Protein AF-A0AA37V4D4-F1 (afdb_monomer_lite)

Secondary structure (DSSP, 8-state):
-PPPPGGGSPPPP--TTPPPGGGSSSPPGGG--HHHHHHHHHHHHHHHHHHHHHHHHTTPPPHHHHS-HHHHHHHHHHHHHHHHHHH-SSEEE--STT-BSSEEETTTSGGG--SB--S--EEEE----TT----SS---SEEEE-

Organism: NCBI:txid2871094

Structure (mmCIF, N/CA/C/O backbone):
data_AF-A0AA37V4D4-F1
#
_entry.id   AF-A0AA37V4D4-F1
#
loop_
_atom_site.group_PDB
_atom_site.id
_atom_site.type_symbol
_atom_site.label_atom_id
_atom_site.label_alt_id
_atom_site.label_comp_id
_atom_site.label_asym_id
_atom_site.label_entity_id
_atom_site.label_seq_id
_atom_site.pdbx_PDB_ins_code
_atom_site.Cartn_x
_atom_site.Cartn_y
_atom_site.Cartn_z
_atom_site.occupancy
_atom_site.B_iso_or_equiv
_atom_site.auth_seq_id
_atom_site.auth_comp_id
_atom_site.auth_asym_id
_atom_site.auth_atom_id
_atom_site.pdbx_PDB_model_num
ATOM 1 N N . MET A 1 1 ? -25.730 11.657 25.502 1.00 46.53 1 MET A N 1
ATOM 2 C CA . MET A 1 1 ? -25.284 10.743 24.431 1.00 46.53 1 MET A CA 1
ATOM 3 C C . MET A 1 1 ? -23.770 10.762 24.469 1.00 46.53 1 MET A C 1
ATOM 5 O O . MET A 1 1 ? -23.225 11.857 24.425 1.00 46.53 1 MET A O 1
ATOM 9 N N . ALA A 1 2 ? -23.115 9.623 24.699 1.00 65.38 2 ALA A N 1
ATOM 10 C CA . ALA A 1 2 ? -21.655 9.571 24.645 1.00 65.38 2 ALA A CA 1
ATOM 11 C C . ALA A 1 2 ? -21.205 9.931 23.222 1.00 65.38 2 ALA A C 1
ATOM 13 O O . ALA A 1 2 ? -21.852 9.512 22.261 1.00 65.38 2 ALA A O 1
ATOM 14 N N . ASP A 1 3 ? -20.165 10.752 23.101 1.00 83.62 3 ASP A N 1
ATOM 15 C CA . ASP A 1 3 ? -19.619 11.108 21.795 1.00 83.62 3 ASP A CA 1
ATOM 16 C C . ASP A 1 3 ? -19.008 9.858 21.150 1.00 83.62 3 ASP A C 1
ATOM 18 O O . ASP A 1 3 ? -18.334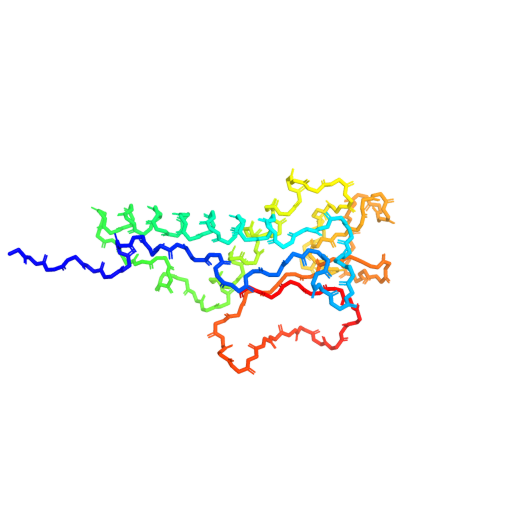 9.072 21.822 1.00 83.62 3 ASP A O 1
ATOM 22 N N . LEU A 1 4 ? -19.289 9.640 19.867 1.00 83.38 4 LEU A N 1
ATOM 23 C CA . LEU A 1 4 ? -18.758 8.490 19.141 1.00 83.38 4 LEU A CA 1
ATOM 24 C C . LEU A 1 4 ? -17.235 8.632 19.020 1.00 83.38 4 LEU A C 1
ATOM 26 O O . LEU A 1 4 ? -16.774 9.698 18.595 1.00 83.38 4 LEU A O 1
ATOM 30 N N . PRO A 1 5 ? -16.454 7.575 19.319 1.00 89.12 5 PRO A N 1
ATOM 31 C CA . PRO A 1 5 ? -15.019 7.573 19.074 1.00 89.12 5 PRO A CA 1
ATOM 32 C C . PRO A 1 5 ? -14.666 8.022 17.650 1.00 89.12 5 PRO A C 1
ATOM 34 O O . PRO A 1 5 ? -15.320 7.634 16.682 1.00 89.12 5 PRO A O 1
ATOM 37 N N . ASN A 1 6 ? -13.593 8.805 17.505 1.00 88.75 6 ASN A N 1
ATOM 38 C CA . ASN A 1 6 ? -13.195 9.374 16.211 1.00 88.75 6 ASN A CA 1
ATOM 39 C C . ASN A 1 6 ? -12.953 8.320 15.120 1.00 88.75 6 ASN A C 1
ATOM 41 O O . ASN A 1 6 ? -13.245 8.586 13.961 1.00 88.75 6 ASN A O 1
ATOM 45 N N . PHE A 1 7 ? -12.462 7.125 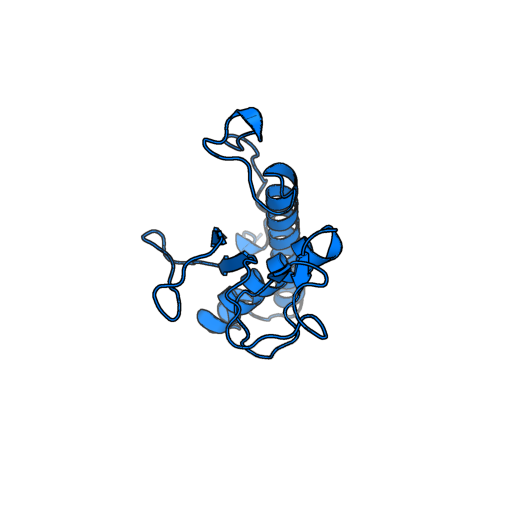15.469 1.00 86.00 7 PHE A N 1
ATOM 46 C CA . PHE A 1 7 ? -12.210 6.050 14.498 1.00 86.00 7 PHE A CA 1
ATOM 47 C C . PHE A 1 7 ? -13.496 5.466 13.880 1.00 86.00 7 PHE A C 1
ATOM 49 O O . PHE A 1 7 ? -13.435 4.784 12.860 1.00 86.00 7 PHE A O 1
ATOM 56 N N . LEU A 1 8 ? -14.665 5.759 14.462 1.00 92.00 8 LEU A N 1
ATOM 57 C CA . LEU A 1 8 ? -15.977 5.420 13.901 1.00 92.00 8 LEU A CA 1
ATOM 58 C C . LEU A 1 8 ? -16.503 6.490 12.940 1.00 92.00 8 LEU A C 1
ATOM 60 O O . LEU A 1 8 ? -17.607 6.364 12.420 1.00 92.00 8 LEU A O 1
ATOM 64 N N . ARG A 1 9 ? -15.750 7.566 12.707 1.00 92.12 9 ARG A N 1
ATOM 65 C CA . ARG A 1 9 ? -16.094 8.597 11.730 1.00 92.12 9 ARG A CA 1
ATOM 66 C C . ARG A 1 9 ? -15.217 8.385 10.504 1.00 92.12 9 ARG A C 1
ATOM 68 O O . ARG A 1 9 ? -14.004 8.565 10.585 1.00 92.12 9 ARG A O 1
ATOM 75 N N . LEU A 1 10 ? -15.817 8.009 9.374 1.00 90.50 10 LEU A N 1
ATOM 76 C CA . LEU A 1 10 ? -15.080 7.911 8.117 1.00 90.50 10 LEU A CA 1
ATOM 77 C C . LEU A 1 10 ? -14.555 9.300 7.737 1.00 90.50 10 LEU A C 1
ATOM 79 O O . LEU A 1 10 ? -15.332 10.236 7.530 1.00 90.50 10 LEU A O 1
ATOM 83 N N . ALA A 1 11 ? -13.233 9.440 7.681 1.00 83.75 11 ALA A N 1
ATOM 84 C CA . ALA A 1 11 ? -12.608 10.692 7.289 1.00 83.75 11 ALA A CA 1
ATOM 85 C C . ALA A 1 11 ? -12.911 10.985 5.808 1.00 83.75 11 ALA A C 1
ATOM 87 O O . ALA A 1 11 ? -12.782 10.085 4.974 1.00 83.75 11 ALA A O 1
ATOM 88 N N . PRO A 1 12 ? -13.290 12.225 5.448 1.00 87.00 12 PRO A N 1
ATOM 89 C CA . PRO A 1 12 ? -13.436 12.589 4.048 1.00 87.00 12 PRO A CA 1
ATOM 90 C C . PRO A 1 12 ? -12.066 12.551 3.364 1.00 87.00 12 PRO A C 1
ATOM 92 O O . PRO A 1 12 ? -11.083 13.071 3.898 1.00 87.00 12 PRO A O 1
ATOM 95 N N . SER A 1 13 ? -12.000 11.979 2.163 1.00 88.56 13 SER A N 1
ATOM 96 C CA . SER A 1 13 ? -10.807 12.091 1.331 1.00 88.56 13 SER A CA 1
ATOM 97 C C . SER A 1 13 ? -10.781 13.450 0.626 1.00 88.56 13 SER A C 1
ATOM 99 O O . SER A 1 13 ? -11.801 13.964 0.164 1.00 88.56 13 SER A O 1
ATOM 101 N N . SER A 1 14 ? -9.595 14.055 0.539 1.00 90.50 14 SER A N 1
ATOM 102 C CA . SER A 1 14 ? -9.362 15.244 -0.279 1.00 90.50 14 SER A CA 1
ATOM 103 C C . SER A 1 14 ? -8.392 14.897 -1.390 1.00 90.50 14 SER A C 1
ATOM 105 O O . SER A 1 14 ? -7.302 14.388 -1.144 1.00 90.50 14 SER A O 1
ATOM 107 N N . ARG A 1 15 ? -8.777 15.213 -2.625 1.00 92.69 15 ARG A N 1
ATOM 108 C CA . ARG A 1 15 ? -7.896 15.106 -3.797 1.00 92.69 15 ARG A CA 1
ATOM 109 C C . ARG A 1 15 ? -7.113 16.394 -4.049 1.00 92.69 15 ARG A C 1
ATOM 111 O O . ARG A 1 15 ? -6.410 16.513 -5.050 1.00 92.69 15 ARG A O 1
ATOM 118 N N . GLN A 1 16 ? -7.232 17.374 -3.152 1.00 92.44 16 GLN A N 1
ATOM 119 C CA . GLN A 1 16 ? -6.454 18.603 -3.213 1.00 92.44 16 GLN A CA 1
ATOM 120 C C . GLN A 1 16 ? -4.964 18.271 -3.071 1.00 92.44 16 GLN A C 1
ATOM 122 O O . GLN A 1 16 ? -4.543 17.672 -2.088 1.00 92.44 16 GLN A O 1
ATOM 127 N N . GLY A 1 17 ? -4.166 18.667 -4.062 1.00 91.00 17 GLY A N 1
ATOM 128 C CA . GLY A 1 17 ? -2.732 18.368 -4.106 1.00 91.00 17 GLY A CA 1
ATOM 129 C C . GLY A 1 17 ? -2.369 17.074 -4.840 1.00 91.00 17 GLY A C 1
ATOM 130 O O . GLY A 1 17 ? -1.179 16.838 -5.058 1.00 91.00 17 GLY A O 1
ATOM 131 N N . LEU A 1 18 ? -3.352 16.280 -5.288 1.00 94.56 18 LEU A N 1
ATOM 132 C CA . LEU A 1 18 ? -3.096 15.172 -6.205 1.00 94.56 18 LEU A CA 1
ATOM 133 C C . LEU A 1 18 ? -2.600 15.737 -7.540 1.00 94.56 18 LEU A C 1
ATOM 135 O O . LEU A 1 18 ? -3.293 16.517 -8.196 1.00 94.56 18 LEU A O 1
ATOM 139 N N . ARG A 1 19 ? -1.379 15.363 -7.921 1.00 94.81 19 ARG A N 1
ATOM 140 C CA . ARG A 1 19 ? -0.786 15.761 -9.200 1.00 94.81 19 ARG A CA 1
ATOM 141 C C . ARG A 1 19 ? -1.293 14.850 -10.306 1.00 94.81 19 ARG A C 1
ATOM 143 O O . ARG A 1 19 ? -1.356 13.643 -10.105 1.00 94.81 19 ARG A O 1
ATOM 150 N N . THR A 1 20 ? -1.580 15.416 -11.471 1.00 93.12 20 THR A N 1
ATOM 151 C CA . THR A 1 20 ? -1.820 14.639 -12.692 1.00 93.12 20 THR A CA 1
ATOM 152 C C . THR A 1 20 ? -0.500 14.117 -13.253 1.00 93.12 20 THR A C 1
ATOM 154 O O . THR A 1 20 ? 0.568 14.647 -12.935 1.00 93.12 20 THR A O 1
ATOM 157 N N . GLU A 1 21 ? -0.549 13.121 -14.141 1.00 90.94 21 GLU A N 1
ATOM 158 C CA . GLU A 1 21 ? 0.650 12.599 -14.819 1.00 90.94 21 GLU A CA 1
ATOM 159 C C . GLU A 1 21 ? 1.497 13.703 -15.474 1.00 90.94 21 GLU A C 1
ATOM 161 O O . GLU A 1 21 ? 2.720 13.701 -15.351 1.00 90.94 21 GLU A O 1
ATOM 166 N N . ALA A 1 22 ? 0.854 14.696 -16.099 1.00 92.44 22 ALA A N 1
ATOM 167 C CA . ALA A 1 22 ? 1.532 15.815 -16.758 1.00 92.44 22 ALA A CA 1
ATOM 168 C C . ALA A 1 22 ? 2.275 16.753 -15.785 1.00 92.44 22 ALA A C 1
ATOM 170 O O . ALA A 1 22 ? 3.133 17.524 -16.206 1.00 92.44 22 ALA A O 1
ATOM 171 N N . GLN A 1 23 ? 1.936 16.717 -14.494 1.00 95.00 23 GLN A N 1
ATOM 172 C CA . GLN A 1 23 ? 2.563 17.525 -13.444 1.00 95.00 23 GLN A CA 1
ATOM 173 C C . GLN A 1 23 ? 3.690 16.778 -12.714 1.00 95.00 23 GLN A C 1
ATOM 175 O O . GLN A 1 23 ? 4.344 17.353 -11.835 1.00 95.00 23 GLN A O 1
ATOM 180 N N . LEU A 1 24 ? 3.899 15.493 -13.013 1.00 94.50 24 LEU A N 1
ATOM 181 C CA . LEU A 1 24 ? 4.969 14.711 -12.409 1.00 94.50 24 LEU A CA 1
ATOM 182 C C . LEU A 1 24 ? 6.312 15.021 -13.087 1.00 94.50 24 LEU A C 1
ATOM 184 O O . LEU A 1 24 ? 6.367 15.187 -14.303 1.00 94.50 24 LEU A O 1
ATOM 188 N N . PRO A 1 25 ? 7.419 15.065 -12.323 1.00 94.25 25 PRO A N 1
ATOM 189 C CA . PRO A 1 25 ? 8.746 15.298 -12.894 1.00 94.25 25 PRO A CA 1
ATOM 190 C C . PRO A 1 25 ? 9.231 14.128 -13.763 1.00 94.25 25 PRO A C 1
ATOM 192 O O . PRO A 1 25 ? 10.090 14.313 -14.619 1.00 94.25 25 PRO A O 1
ATOM 195 N N . VAL A 1 26 ? 8.698 12.925 -13.527 1.00 93.25 26 VAL A N 1
ATOM 196 C CA . VAL A 1 26 ? 8.947 11.704 -14.298 1.00 93.25 26 VAL A CA 1
ATOM 197 C C . VAL A 1 26 ? 7.629 10.922 -14.365 1.00 93.25 26 VAL A C 1
ATOM 199 O O . VAL A 1 26 ? 6.930 10.865 -13.347 1.00 93.25 26 VAL A O 1
ATOM 202 N N . PRO A 1 27 ? 7.276 10.313 -15.514 1.00 92.25 27 PRO A N 1
ATOM 203 C CA . PRO A 1 27 ? 6.118 9.429 -15.605 1.00 92.25 27 PRO A CA 1
ATOM 204 C C . PRO A 1 27 ? 6.212 8.280 -14.599 1.00 92.25 27 PRO A C 1
ATOM 206 O O . PRO A 1 27 ? 7.289 7.715 -14.391 1.00 92.25 27 PRO A O 1
ATOM 209 N N . LEU A 1 28 ? 5.085 7.907 -13.995 1.00 94.44 28 LEU A N 1
ATOM 210 C CA . LEU A 1 28 ? 5.056 6.720 -13.147 1.00 94.44 28 LEU A CA 1
ATOM 211 C C . LEU A 1 28 ? 5.296 5.459 -13.995 1.00 94.44 28 LEU A C 1
ATOM 213 O O . LEU A 1 28 ? 4.865 5.382 -15.151 1.00 94.44 28 LEU A O 1
ATOM 217 N N . PRO A 1 29 ? 5.989 4.454 -13.443 1.00 95.00 29 PRO A N 1
ATOM 218 C CA . PRO A 1 29 ? 6.270 3.222 -14.161 1.00 95.00 29 PRO A CA 1
ATOM 219 C C . PRO A 1 29 ? 5.002 2.371 -14.303 1.00 95.00 29 PRO A C 1
ATOM 221 O O . PRO A 1 29 ? 4.010 2.573 -13.605 1.00 95.00 29 PRO A O 1
ATOM 224 N N . TYR A 1 30 ? 5.061 1.359 -15.170 1.00 96.19 30 TYR A N 1
ATOM 225 C CA . TYR A 1 30 ? 4.046 0.298 -15.251 1.00 96.19 30 TYR A CA 1
ATOM 226 C C . TYR A 1 30 ? 2.612 0.790 -15.510 1.00 96.19 30 TYR A C 1
ATOM 228 O O . TYR A 1 30 ? 1.654 0.129 -15.117 1.00 96.19 30 TYR A O 1
ATOM 236 N N . HIS A 1 31 ? 2.471 1.939 -16.182 1.00 94.62 31 HIS A N 1
ATOM 237 C CA . HIS A 1 31 ? 1.184 2.586 -16.468 1.00 94.62 31 HIS A CA 1
ATOM 238 C C . HIS A 1 31 ? 0.372 2.933 -15.210 1.00 94.62 31 HIS A C 1
ATOM 240 O O . HIS A 1 31 ? -0.851 3.043 -15.272 1.00 94.62 31 HIS A O 1
ATOM 246 N N . LEU A 1 32 ? 1.047 3.086 -14.068 1.00 95.06 32 LEU A N 1
ATOM 247 C CA . LEU A 1 32 ? 0.420 3.556 -12.841 1.00 95.06 32 LEU A CA 1
ATOM 248 C C . LEU A 1 32 ? 0.027 5.021 -12.992 1.00 95.06 32 LEU A C 1
ATOM 250 O O . LEU A 1 32 ? 0.730 5.803 -13.628 1.00 95.06 32 LEU A O 1
ATOM 254 N N . ARG A 1 33 ? -1.080 5.397 -12.354 1.00 94.69 33 ARG A N 1
ATOM 255 C CA . ARG A 1 33 ? -1.601 6.762 -12.388 1.00 94.69 33 ARG A CA 1
ATOM 256 C C . ARG A 1 33 ? -1.867 7.252 -10.971 1.00 94.69 33 ARG A C 1
ATOM 258 O O . ARG A 1 33 ? -2.353 6.461 -10.155 1.00 94.69 33 ARG A O 1
ATOM 265 N N . PRO A 1 34 ? -1.580 8.525 -10.652 1.00 94.88 34 PRO A N 1
ATOM 266 C CA . PRO A 1 34 ? -1.852 9.082 -9.327 1.00 94.88 34 PRO A CA 1
ATOM 267 C C . PRO A 1 34 ? -3.297 8.856 -8.862 1.00 94.88 34 PRO A C 1
ATOM 269 O O . PRO A 1 34 ? -3.537 8.544 -7.698 1.00 94.88 34 PRO A O 1
ATOM 272 N N . GLU A 1 35 ? -4.261 8.946 -9.777 1.00 94.50 35 GLU A N 1
ATOM 273 C CA . GLU A 1 35 ? -5.686 8.762 -9.500 1.00 94.50 35 GLU A CA 1
ATOM 274 C C . GLU A 1 35 ? -6.033 7.326 -9.110 1.00 94.50 35 GLU A C 1
ATOM 276 O O . GLU A 1 35 ? -6.921 7.119 -8.284 1.00 94.50 35 GLU A O 1
ATOM 281 N N . ASP A 1 36 ? -5.342 6.343 -9.686 1.00 94.00 36 ASP A N 1
ATOM 282 C CA . ASP A 1 36 ? -5.554 4.938 -9.354 1.00 94.00 36 ASP A CA 1
ATOM 283 C C . ASP A 1 36 ? -5.004 4.627 -7.956 1.00 94.00 36 ASP A C 1
ATOM 285 O O . ASP A 1 36 ? -5.652 3.927 -7.184 1.00 94.00 36 ASP A O 1
ATOM 289 N N . ILE A 1 37 ? -3.853 5.205 -7.588 1.00 94.00 37 ILE A N 1
ATOM 290 C CA . ILE A 1 37 ? -3.294 5.075 -6.233 1.00 94.00 37 ILE A CA 1
ATOM 291 C C . ILE A 1 37 ? -4.186 5.775 -5.202 1.00 94.00 37 ILE A C 1
ATOM 293 O O . ILE A 1 37 ? -4.459 5.203 -4.151 1.00 94.00 37 ILE A O 1
ATOM 297 N N . MET A 1 38 ? -4.697 6.972 -5.513 1.00 94.88 38 MET A N 1
ATOM 298 C CA . MET A 1 38 ? -5.622 7.687 -4.627 1.00 94.88 38 MET A CA 1
ATOM 299 C C . MET A 1 38 ? -6.864 6.846 -4.310 1.00 94.88 38 MET A C 1
ATOM 301 O O . MET A 1 38 ? -7.258 6.759 -3.151 1.00 94.88 38 MET A O 1
ATOM 305 N N . ARG A 1 39 ? -7.453 6.184 -5.315 1.00 95.06 39 ARG A N 1
ATOM 306 C CA . ARG A 1 39 ? -8.609 5.295 -5.108 1.00 95.06 39 ARG A CA 1
ATOM 307 C C . ARG A 1 39 ? -8.277 4.128 -4.184 1.00 95.06 39 ARG A C 1
ATOM 309 O O . ARG A 1 39 ? -9.058 3.836 -3.293 1.00 95.06 39 ARG A O 1
ATOM 316 N N . LEU A 1 40 ? -7.104 3.513 -4.337 1.00 95.56 40 LEU A N 1
ATOM 317 C CA . LEU A 1 40 ? -6.678 2.430 -3.445 1.00 95.56 40 LEU A CA 1
ATOM 318 C C . LEU A 1 40 ? -6.503 2.900 -1.994 1.00 95.56 40 LEU A C 1
ATOM 320 O O . LEU A 1 40 ? -6.819 2.157 -1.068 1.00 95.56 40 LEU A O 1
ATOM 324 N N . VAL A 1 41 ? -6.025 4.129 -1.783 1.00 94.06 41 VAL A N 1
ATOM 325 C CA . VAL A 1 41 ? -5.936 4.727 -0.443 1.00 94.06 41 VAL A CA 1
ATOM 326 C C . VAL A 1 41 ? -7.330 5.010 0.124 1.00 94.06 41 VAL A C 1
ATOM 328 O O . VAL A 1 41 ? -7.562 4.754 1.303 1.00 94.06 41 VAL A O 1
ATOM 331 N N . GLU A 1 42 ? -8.265 5.501 -0.692 1.00 95.06 42 GLU A N 1
ATOM 332 C CA . GLU A 1 42 ? -9.671 5.696 -0.302 1.00 95.06 42 GLU A CA 1
ATOM 333 C C . GLU A 1 42 ? -10.328 4.360 0.095 1.00 95.06 42 GLU A C 1
ATOM 335 O O . GLU A 1 42 ? -10.912 4.264 1.176 1.00 95.06 42 GLU A O 1
ATOM 340 N N . ASP A 1 43 ? -10.143 3.312 -0.712 1.00 95.06 43 ASP A N 1
ATOM 341 C CA . ASP A 1 43 ? -10.634 1.956 -0.435 1.00 95.06 43 ASP A CA 1
ATOM 342 C C . ASP A 1 43 ? -10.032 1.387 0.861 1.00 95.06 43 ASP A C 1
ATOM 344 O O . ASP A 1 43 ? -10.726 0.740 1.645 1.00 95.06 43 ASP A O 1
ATOM 348 N N . LEU A 1 44 ? -8.750 1.657 1.127 1.00 93.88 44 LEU A N 1
ATOM 349 C CA . LEU A 1 44 ? -8.083 1.242 2.361 1.00 93.88 44 LEU A CA 1
ATOM 350 C C . LEU A 1 44 ? -8.684 1.924 3.598 1.00 93.88 44 LEU A C 1
ATOM 352 O O . LEU A 1 44 ? -8.896 1.267 4.616 1.00 93.88 44 LEU A O 1
ATOM 356 N N . HIS A 1 45 ? -8.983 3.224 3.518 1.00 93.06 45 HIS A N 1
ATOM 357 C CA . HIS A 1 45 ? -9.644 3.945 4.611 1.00 93.06 45 HIS A CA 1
ATOM 358 C C . HIS A 1 45 ? -11.054 3.409 4.863 1.00 93.06 45 HIS A C 1
ATOM 360 O O . HIS A 1 45 ? -11.446 3.256 6.021 1.00 93.06 45 HIS A O 1
ATOM 366 N N . LEU A 1 46 ? -11.795 3.093 3.797 1.00 95.00 46 LEU A N 1
ATOM 367 C CA . LEU A 1 46 ? -13.118 2.488 3.911 1.00 95.00 46 LEU A CA 1
ATOM 368 C C . LEU A 1 46 ? -13.043 1.107 4.572 1.00 95.00 46 LEU A C 1
ATOM 370 O O . LEU A 1 46 ? -13.764 0.863 5.535 1.00 95.00 46 LEU A O 1
ATOM 374 N N . LEU A 1 47 ? -12.117 0.248 4.134 1.00 93.94 47 LEU A N 1
ATOM 375 C CA . LEU A 1 47 ? -11.895 -1.069 4.736 1.00 93.94 47 LEU A CA 1
ATOM 376 C C . LEU A 1 47 ? -11.603 -0.965 6.239 1.00 93.94 47 LEU A C 1
ATOM 378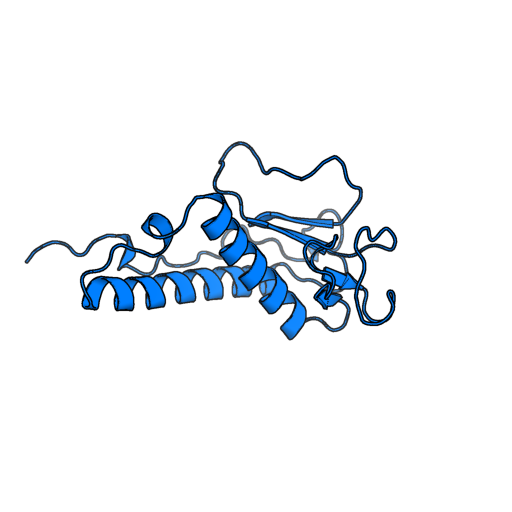 O O . LEU A 1 47 ? -12.213 -1.671 7.040 1.00 93.94 47 LEU A O 1
ATOM 382 N N . LEU A 1 48 ? -10.680 -0.082 6.636 1.00 94.12 48 LEU A N 1
ATOM 383 C CA . LEU A 1 48 ? -10.346 0.125 8.049 1.00 94.12 48 LEU A CA 1
ATOM 384 C C . LEU A 1 48 ? -11.553 0.614 8.848 1.00 94.12 48 LEU A C 1
ATOM 386 O O . LEU A 1 48 ? -11.798 0.131 9.952 1.00 94.12 48 LEU A O 1
ATOM 390 N N . HIS A 1 49 ? -12.316 1.551 8.288 1.00 95.44 49 HIS A N 1
ATOM 391 C CA . HIS A 1 49 ? -13.521 2.065 8.920 1.00 95.44 49 HIS A CA 1
ATOM 392 C C . HIS A 1 49 ? -14.563 0.959 9.140 1.00 95.44 49 HIS A C 1
ATOM 394 O O . HIS A 1 49 ? -15.039 0.790 10.261 1.00 95.44 49 HIS A O 1
ATOM 400 N N . GLU A 1 50 ? -14.870 0.169 8.110 1.00 95.88 50 GLU A N 1
ATOM 401 C CA . GLU A 1 50 ? -15.853 -0.917 8.184 1.00 95.88 50 GLU A CA 1
ATOM 402 C C . GLU A 1 50 ? -15.446 -1.995 9.197 1.00 95.88 50 GLU A C 1
ATOM 404 O O . GLU A 1 50 ? -16.262 -2.416 10.021 1.00 95.88 50 GLU A O 1
ATOM 409 N N . LEU A 1 51 ? -14.171 -2.399 9.195 1.00 96.00 51 LEU A N 1
ATOM 410 C CA . LEU A 1 51 ? -13.646 -3.351 10.175 1.00 96.00 51 LEU A CA 1
ATOM 411 C C . LEU A 1 51 ? -13.743 -2.798 11.598 1.00 96.00 51 LEU A C 1
ATOM 413 O O . LEU A 1 51 ? -14.185 -3.505 12.502 1.00 96.00 51 LEU A O 1
ATOM 417 N N . ASN A 1 52 ? -13.383 -1.532 11.803 1.00 96.75 52 ASN A N 1
ATOM 418 C CA . ASN A 1 52 ? -13.420 -0.909 13.122 1.00 96.75 52 ASN A CA 1
ATOM 419 C C . ASN A 1 52 ? -14.844 -0.711 13.649 1.00 96.75 52 ASN A C 1
ATOM 421 O O . ASN A 1 52 ? -15.063 -0.876 14.849 1.00 96.75 52 ASN A O 1
ATOM 425 N N . VAL A 1 53 ? -15.819 -0.430 12.779 1.00 96.56 53 VAL A N 1
ATOM 426 C CA . VAL A 1 53 ? -17.244 -0.428 13.149 1.00 96.56 53 VAL A CA 1
ATOM 427 C C . VAL A 1 53 ? -17.654 -1.814 13.647 1.00 96.56 53 VAL A C 1
ATOM 429 O O . VAL A 1 53 ? -18.171 -1.933 14.755 1.00 96.56 53 VAL A O 1
ATOM 432 N N . GLN A 1 54 ? -17.349 -2.870 12.887 1.00 97.31 54 GLN A N 1
ATOM 433 C CA . GLN A 1 54 ? -17.713 -4.244 13.254 1.00 97.31 54 GLN A CA 1
ATOM 434 C C . GLN A 1 54 ? -17.024 -4.738 14.536 1.00 97.31 54 GLN A C 1
ATOM 436 O O . GLN A 1 54 ? -17.635 -5.445 15.340 1.00 97.31 54 GLN A O 1
ATOM 441 N N . LEU A 1 55 ? -15.756 -4.373 14.745 1.00 97.25 55 LEU A N 1
ATOM 442 C CA . LEU A 1 55 ? -15.019 -4.684 15.971 1.00 97.25 55 LEU A CA 1
ATOM 443 C C . LEU A 1 55 ? -15.644 -3.976 17.177 1.00 97.25 55 LEU A C 1
ATOM 445 O O . LEU A 1 55 ? -15.924 -4.621 18.191 1.00 97.25 55 LEU A O 1
ATOM 449 N N . HIS A 1 56 ? -15.933 -2.681 17.040 1.00 96.38 56 HIS A N 1
ATOM 450 C CA . HIS A 1 56 ? -16.517 -1.876 18.106 1.00 96.38 56 HIS A CA 1
ATOM 451 C C . HIS A 1 56 ? -17.921 -2.349 18.500 1.00 96.38 56 HIS A C 1
ATOM 453 O O . HIS A 1 56 ? -18.204 -2.488 19.688 1.00 96.38 56 HIS A O 1
ATOM 459 N N . GLU A 1 57 ? -18.779 -2.671 17.524 1.00 96.50 57 GLU A N 1
ATOM 460 C CA . GLU A 1 57 ? -20.126 -3.221 17.763 1.00 96.50 57 GLU A CA 1
ATOM 461 C C . GLU A 1 57 ? -20.103 -4.510 18.600 1.00 96.50 57 GLU A C 1
ATOM 463 O O . GLU A 1 57 ? -21.069 -4.828 19.294 1.00 96.50 57 GLU A O 1
ATOM 468 N N . ARG A 1 58 ? -18.988 -5.245 18.566 1.00 97.25 58 ARG A N 1
ATOM 469 C CA . ARG A 1 58 ? -18.776 -6.497 19.305 1.00 97.25 58 ARG A CA 1
ATOM 470 C C . ARG A 1 58 ? -17.953 -6.324 20.585 1.00 97.25 58 ARG A C 1
ATOM 472 O O . ARG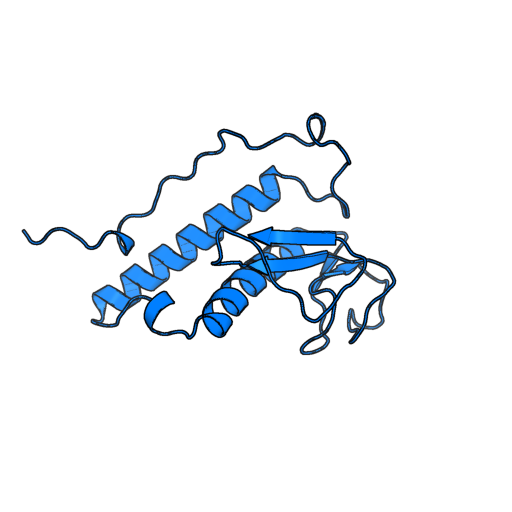 A 1 58 ? -17.666 -7.317 21.248 1.00 97.25 58 ARG A O 1
ATOM 479 N N . GLY A 1 59 ? -17.591 -5.094 20.948 1.00 96.25 59 GLY A N 1
ATOM 480 C CA . GLY A 1 59 ? -16.824 -4.792 22.158 1.00 96.25 59 GLY A CA 1
ATOM 481 C C . GLY A 1 59 ? -15.323 -5.076 22.053 1.00 96.25 59 GLY A C 1
ATOM 482 O O . GLY A 1 59 ? -14.669 -5.200 23.086 1.00 96.25 59 GLY A O 1
ATOM 483 N N . TYR A 1 60 ? -14.774 -5.190 20.840 1.00 97.19 60 TYR A N 1
ATOM 484 C CA . TYR A 1 60 ? -13.329 -5.269 20.618 1.00 97.19 60 TYR A CA 1
ATOM 485 C C . TYR A 1 60 ? -12.710 -3.875 20.442 1.00 97.19 60 TYR A C 1
ATOM 487 O O . TYR A 1 60 ? -13.383 -2.917 20.054 1.00 97.19 60 TYR A O 1
ATOM 495 N N . GLU A 1 61 ? -11.402 -3.789 20.687 1.00 95.94 61 GLU A N 1
ATOM 496 C CA . GLU A 1 61 ? -10.584 -2.644 20.282 1.00 95.94 61 GLU A CA 1
ATOM 497 C C . GLU A 1 61 ? -10.515 -2.528 18.750 1.00 95.94 61 GLU A C 1
ATOM 499 O O . GLU A 1 61 ? -10.754 -3.495 18.019 1.00 95.94 61 GLU A O 1
ATOM 504 N N . ARG A 1 62 ? -10.156 -1.340 18.254 1.00 95.31 62 ARG A N 1
ATOM 505 C CA . ARG A 1 62 ? -9.925 -1.113 16.819 1.00 95.31 62 ARG A CA 1
ATOM 506 C C . ARG A 1 62 ? -8.747 -1.948 16.299 1.00 95.31 62 ARG A C 1
ATOM 508 O O . ARG A 1 62 ? -7.820 -2.269 17.045 1.00 95.31 62 ARG A O 1
ATOM 515 N N . LEU A 1 63 ? -8.749 -2.247 15.004 1.00 95.31 63 LEU A N 1
ATOM 516 C CA . LEU A 1 63 ? -7.766 -3.107 14.344 1.00 95.31 63 LEU A CA 1
ATOM 517 C C . LEU A 1 63 ? -6.318 -2.662 14.603 1.00 95.31 63 LEU A C 1
ATOM 519 O O . LEU A 1 63 ? -5.435 -3.496 14.785 1.00 95.31 63 LEU A O 1
ATOM 523 N N . GLU A 1 64 ? -6.084 -1.353 14.657 1.00 93.62 64 GLU A N 1
ATOM 524 C CA . GLU A 1 64 ? -4.771 -0.748 14.891 1.00 93.62 64 GLU A CA 1
ATOM 525 C C . GLU A 1 64 ? -4.200 -1.010 16.288 1.00 93.62 64 GLU A C 1
ATOM 527 O O . GLU A 1 64 ? -2.986 -0.910 16.456 1.00 93.62 64 GLU A O 1
ATOM 532 N N . GLU A 1 65 ? -5.053 -1.309 17.271 1.00 95.12 65 GLU A N 1
ATOM 533 C CA . GLU A 1 65 ? -4.649 -1.677 18.637 1.00 95.12 65 GLU A CA 1
ATOM 534 C C . GLU A 1 65 ? -4.523 -3.199 18.797 1.00 95.12 65 GLU A C 1
ATOM 536 O O . GLU A 1 65 ? -3.796 -3.676 19.665 1.00 95.12 65 GLU A O 1
ATOM 541 N N . LEU A 1 66 ? -5.216 -3.977 17.956 1.00 95.44 66 LEU A N 1
ATOM 542 C CA . LEU A 1 66 ? -5.136 -5.442 17.961 1.00 95.44 66 LEU A CA 1
ATOM 543 C C . LEU A 1 66 ? -3.852 -5.971 17.306 1.00 95.44 66 LEU A C 1
ATOM 545 O O . LEU A 1 66 ? -3.441 -7.097 17.589 1.00 95.44 66 LEU A O 1
ATOM 549 N N . LEU A 1 67 ? -3.240 -5.190 16.414 1.00 94.88 67 LEU A N 1
ATOM 550 C CA . LEU A 1 67 ? -2.036 -5.561 15.675 1.00 94.88 67 LEU A CA 1
ATOM 551 C C . LEU A 1 67 ? -0.808 -4.825 16.211 1.00 94.88 67 LEU A C 1
ATOM 553 O O . LEU A 1 67 ? -0.860 -3.639 16.536 1.00 94.88 67 LEU A O 1
ATOM 557 N N . ASP A 1 68 ? 0.339 -5.506 16.221 1.00 93.06 68 ASP A N 1
ATOM 558 C CA . ASP A 1 68 ? 1.608 -4.819 16.423 1.00 93.06 68 ASP A CA 1
ATOM 559 C C . ASP A 1 68 ? 1.894 -3.853 15.247 1.00 93.06 68 ASP A C 1
ATOM 561 O O . ASP A 1 68 ? 1.340 -4.006 14.149 1.00 93.06 68 ASP A O 1
ATOM 565 N N . PRO A 1 69 ? 2.767 -2.844 15.428 1.00 89.88 69 PRO A N 1
ATOM 566 C CA . PRO A 1 69 ? 3.025 -1.853 14.389 1.00 89.88 69 PRO A CA 1
ATOM 567 C C . PRO A 1 69 ? 3.481 -2.424 13.039 1.00 89.88 69 PRO A C 1
ATOM 569 O O . PRO A 1 69 ? 3.127 -1.839 12.014 1.00 89.88 69 PRO A O 1
ATOM 572 N N . ALA A 1 70 ? 4.241 -3.527 13.026 1.00 88.25 70 ALA A N 1
ATOM 573 C CA . ALA A 1 70 ? 4.710 -4.170 11.799 1.00 88.25 70 ALA A CA 1
ATOM 574 C C . ALA A 1 70 ? 3.609 -5.021 11.153 1.00 88.25 70 ALA A C 1
ATOM 576 O O . ALA A 1 70 ? 3.460 -5.008 9.932 1.00 88.25 70 ALA A O 1
ATOM 577 N N . GLY A 1 71 ? 2.795 -5.704 11.962 1.00 92.12 71 GLY A N 1
ATOM 578 C CA . GLY A 1 71 ? 1.600 -6.405 11.494 1.00 92.12 71 GLY A CA 1
ATOM 579 C C . GLY A 1 71 ? 0.610 -5.458 10.814 1.00 92.12 71 GLY A C 1
ATOM 580 O O . GLY A 1 71 ? 0.134 -5.739 9.712 1.00 92.12 71 GLY A O 1
ATOM 581 N N . PHE A 1 72 ? 0.355 -4.294 11.419 1.00 93.56 72 PHE A N 1
ATOM 582 C CA . PHE A 1 72 ? -0.546 -3.299 10.841 1.00 93.56 72 PHE A CA 1
ATOM 583 C C . PHE A 1 72 ? -0.000 -2.710 9.533 1.00 93.56 72 PHE A C 1
ATOM 585 O O . PHE A 1 72 ? -0.699 -2.718 8.521 1.00 93.56 72 PHE A O 1
ATOM 592 N N . SER A 1 73 ? 1.258 -2.254 9.500 1.00 91.50 73 SER A N 1
ATOM 593 C CA . SER A 1 73 ? 1.848 -1.716 8.263 1.00 91.50 73 SER A CA 1
ATOM 594 C C . SER A 1 73 ? 1.974 -2.773 7.159 1.00 91.50 73 SER A C 1
ATOM 596 O O . SER A 1 73 ? 1.788 -2.460 5.979 1.00 91.50 73 SER A O 1
ATOM 598 N N . GLY A 1 74 ? 2.225 -4.033 7.523 1.00 92.38 74 GLY A N 1
ATOM 599 C CA . GLY A 1 74 ? 2.203 -5.170 6.608 1.00 92.38 74 GLY A CA 1
ATOM 600 C C . GLY A 1 74 ? 0.828 -5.377 5.972 1.00 92.38 74 GLY A C 1
ATOM 601 O O . GLY A 1 74 ? 0.742 -5.517 4.752 1.00 92.38 74 GLY A O 1
ATOM 602 N N . LEU A 1 75 ? -0.248 -5.313 6.766 1.00 94.62 75 LEU A N 1
ATOM 603 C CA . LEU A 1 75 ? -1.628 -5.394 6.272 1.00 94.62 75 LEU A CA 1
ATOM 604 C C . LEU A 1 75 ? -1.936 -4.273 5.272 1.00 94.62 75 LEU A C 1
ATOM 606 O O . LEU A 1 75 ? -2.438 -4.555 4.183 1.00 94.62 75 LEU A O 1
ATOM 610 N N . LEU A 1 76 ? -1.598 -3.021 5.602 1.00 95.12 76 LEU A N 1
ATOM 611 C CA . LEU A 1 76 ? -1.832 -1.879 4.710 1.00 95.12 76 LEU A CA 1
ATOM 612 C C . LEU A 1 76 ? -1.049 -2.017 3.397 1.00 95.12 76 LEU A C 1
ATOM 614 O O . LEU A 1 76 ? -1.617 -1.873 2.314 1.00 95.12 76 LEU A O 1
ATOM 618 N N . SER A 1 77 ? 0.243 -2.357 3.487 1.00 94.81 77 SER A N 1
ATOM 619 C CA . SER A 1 77 ? 1.098 -2.562 2.312 1.00 94.81 77 SER A CA 1
ATOM 620 C C . SER A 1 77 ? 0.529 -3.665 1.423 1.00 94.81 77 SER A C 1
ATOM 622 O O . SER A 1 77 ? 0.426 -3.497 0.209 1.00 94.81 77 SER A O 1
ATOM 624 N N . ARG A 1 78 ? 0.077 -4.771 2.027 1.00 95.31 78 ARG A N 1
ATOM 625 C CA . ARG A 1 78 ? -0.508 -5.895 1.300 1.00 95.31 78 ARG A CA 1
ATOM 626 C C . ARG A 1 78 ? -1.815 -5.529 0.598 1.00 95.31 78 ARG A C 1
ATOM 628 O O . ARG A 1 78 ? -1.995 -5.906 -0.557 1.00 95.31 78 ARG A O 1
ATOM 635 N N . ALA A 1 79 ? -2.697 -4.779 1.255 1.00 96.31 79 ALA A N 1
ATOM 636 C CA . ALA A 1 79 ? -3.949 -4.326 0.654 1.00 96.31 79 ALA A CA 1
ATOM 637 C C . ALA A 1 79 ? -3.702 -3.464 -0.599 1.00 96.31 79 ALA A C 1
ATOM 639 O O . ALA A 1 79 ? -4.360 -3.663 -1.623 1.00 96.31 79 ALA A O 1
ATOM 640 N N . ILE A 1 80 ? -2.706 -2.572 -0.547 1.00 97.31 80 ILE A N 1
ATOM 641 C CA . ILE A 1 80 ? -2.286 -1.756 -1.694 1.00 97.31 80 ILE A CA 1
ATOM 642 C C . ILE A 1 80 ? -1.646 -2.616 -2.792 1.00 97.31 80 ILE A C 1
ATOM 644 O O . ILE A 1 80 ? -2.006 -2.455 -3.955 1.00 97.31 80 ILE A O 1
ATOM 648 N N . VAL A 1 81 ? -0.758 -3.560 -2.452 1.00 97.50 81 VAL A N 1
ATOM 649 C CA . VAL A 1 81 ? -0.160 -4.512 -3.413 1.00 97.50 81 VAL A CA 1
ATOM 650 C C . VAL A 1 81 ? -1.240 -5.276 -4.172 1.00 97.50 81 VAL A C 1
ATOM 652 O O . VAL A 1 81 ? -1.247 -5.280 -5.404 1.00 97.50 81 VAL A O 1
ATOM 655 N N . ASP A 1 82 ? -2.181 -5.884 -3.448 1.00 97.12 82 ASP A N 1
ATOM 656 C CA . ASP A 1 82 ? -3.264 -6.653 -4.056 1.00 97.12 82 ASP A CA 1
ATOM 657 C C . ASP A 1 82 ? -4.199 -5.734 -4.871 1.00 97.12 82 ASP A C 1
ATOM 659 O O . ASP A 1 82 ? -4.697 -6.135 -5.923 1.00 97.12 82 ASP A O 1
ATOM 663 N N . GLY A 1 83 ? -4.408 -4.488 -4.432 1.00 97.25 83 GLY A N 1
ATOM 664 C CA . GLY A 1 83 ? -5.140 -3.461 -5.177 1.00 97.25 83 GLY A CA 1
ATOM 665 C C . GLY A 1 83 ? -4.499 -3.103 -6.514 1.00 97.25 83 GLY A C 1
ATOM 666 O O . GLY A 1 83 ? -5.167 -3.151 -7.548 1.00 97.25 83 GLY A O 1
ATOM 667 N N . ILE A 1 84 ? -3.196 -2.813 -6.513 1.00 97.56 84 ILE A N 1
ATOM 668 C CA . ILE A 1 84 ? -2.432 -2.515 -7.729 1.00 97.56 84 ILE A CA 1
ATOM 669 C C . ILE A 1 84 ? -2.439 -3.722 -8.664 1.00 97.56 84 ILE A C 1
ATOM 671 O O . ILE A 1 84 ? -2.705 -3.556 -9.852 1.00 97.56 84 ILE A O 1
ATOM 675 N N . HIS A 1 85 ? -2.191 -4.929 -8.151 1.00 97.50 85 HIS A N 1
ATOM 676 C CA . HIS A 1 85 ? -2.198 -6.144 -8.962 1.00 97.50 85 HIS A CA 1
ATOM 677 C C . HIS A 1 85 ? -3.537 -6.346 -9.688 1.00 97.50 85 HIS A C 1
ATOM 679 O O . HIS A 1 85 ? -3.539 -6.564 -10.896 1.00 97.50 85 HIS A O 1
ATOM 685 N N . ARG A 1 86 ? -4.676 -6.202 -8.992 1.00 96.56 86 ARG A N 1
ATOM 686 C CA . ARG A 1 86 ? -6.016 -6.412 -9.580 1.00 96.56 86 ARG A CA 1
ATOM 687 C C . ARG A 1 86 ? -6.314 -5.519 -10.785 1.00 96.56 86 ARG A C 1
ATOM 689 O O . ARG A 1 86 ? -7.047 -5.935 -11.677 1.00 96.56 86 ARG A O 1
ATOM 696 N N . GLN A 1 87 ? -5.801 -4.292 -10.788 1.00 95.25 87 GLN A N 1
ATOM 697 C CA . GLN A 1 87 ? -6.056 -3.318 -11.855 1.00 95.25 87 GLN A CA 1
ATOM 698 C C . GLN A 1 87 ? -4.910 -3.215 -12.872 1.00 95.25 87 GLN A C 1
ATOM 700 O O . GLN A 1 87 ? -5.088 -2.629 -13.942 1.00 95.25 87 GLN A O 1
ATOM 705 N N . SER A 1 88 ? -3.732 -3.755 -12.553 1.00 95.81 88 SER A N 1
ATOM 706 C CA . SER A 1 88 ? -2.547 -3.645 -13.396 1.00 95.81 88 SER A CA 1
ATOM 707 C C . SER A 1 88 ? -2.547 -4.681 -14.514 1.00 95.81 88 SER A C 1
ATOM 709 O O . SER A 1 88 ? -2.900 -5.840 -14.332 1.00 95.81 88 SER A O 1
ATOM 711 N N . ARG A 1 89 ? -2.085 -4.255 -15.691 1.00 95.31 89 ARG A N 1
ATOM 712 C CA . ARG A 1 89 ? -1.752 -5.150 -16.813 1.00 95.31 89 ARG A CA 1
ATOM 713 C C . ARG A 1 89 ? -0.250 -5.401 -16.943 1.00 95.31 89 ARG A C 1
ATOM 715 O O . ARG A 1 89 ? 0.164 -6.176 -17.795 1.00 95.31 89 ARG A O 1
ATOM 722 N N . ALA A 1 90 ? 0.558 -4.695 -16.154 1.00 97.50 90 ALA A N 1
ATOM 723 C CA . ALA A 1 90 ? 2.013 -4.691 -16.259 1.0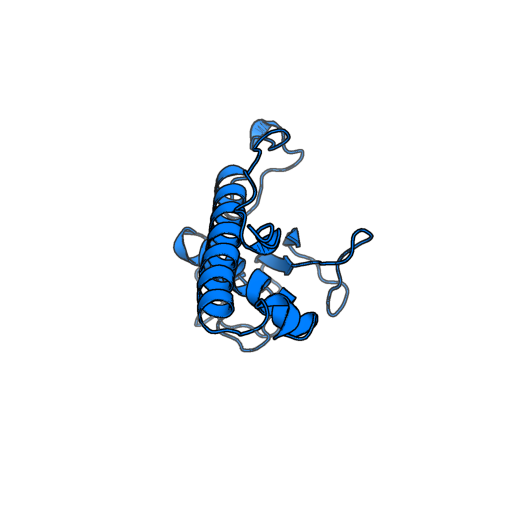0 97.50 90 ALA A CA 1
ATOM 724 C C . ALA A 1 90 ? 2.706 -5.286 -15.027 1.00 97.50 90 ALA A C 1
ATOM 726 O O . ALA A 1 90 ? 3.901 -5.564 -15.092 1.00 97.50 90 ALA A O 1
ATOM 727 N N . LEU A 1 91 ? 1.982 -5.463 -13.918 1.00 98.12 91 LEU A N 1
ATOM 728 C CA . LEU A 1 91 ? 2.515 -5.941 -12.648 1.00 98.12 91 LEU A CA 1
ATOM 729 C C . LEU A 1 91 ? 1.687 -7.102 -12.108 1.00 98.12 91 LEU A C 1
ATOM 731 O O . LEU A 1 91 ? 0.465 -7.006 -11.996 1.00 98.12 91 LEU A O 1
ATOM 735 N N . ASP A 1 92 ? 2.390 -8.140 -11.684 1.00 98.19 92 ASP A N 1
ATOM 736 C CA . ASP A 1 92 ? 1.849 -9.245 -10.911 1.00 98.19 92 ASP A CA 1
ATOM 737 C C . ASP A 1 92 ? 2.365 -9.200 -9.482 1.00 98.19 92 ASP A C 1
ATOM 739 O O . ASP A 1 92 ? 3.457 -8.695 -9.211 1.00 98.19 92 ASP A O 1
ATOM 743 N N . ARG A 1 93 ? 1.596 -9.769 -8.557 1.00 98.00 93 ARG A N 1
ATOM 744 C CA . ARG A 1 93 ? 2.080 -10.005 -7.202 1.00 98.00 93 ARG A CA 1
ATOM 745 C C . ARG A 1 93 ? 3.278 -10.952 -7.227 1.00 98.00 93 ARG A C 1
ATOM 747 O O . ARG A 1 93 ? 3.276 -11.941 -7.957 1.00 98.00 93 ARG A O 1
ATOM 754 N N . ASN A 1 94 ? 4.284 -10.663 -6.407 1.00 98.06 94 ASN A N 1
ATOM 755 C CA . ASN A 1 94 ? 5.372 -11.597 -6.184 1.00 98.06 94 ASN A CA 1
ATOM 756 C C . ASN A 1 94 ? 4.880 -12.777 -5.336 1.00 98.06 94 ASN A C 1
ATOM 758 O O . ASN A 1 94 ? 4.532 -12.619 -4.166 1.00 98.06 94 ASN A O 1
ATOM 762 N N . GLU A 1 95 ? 4.855 -13.967 -5.927 1.00 97.75 95 GLU A N 1
ATOM 763 C CA . GLU A 1 95 ? 4.404 -15.192 -5.258 1.00 97.75 95 GLU A CA 1
ATOM 764 C C . GLU A 1 95 ? 5.495 -15.821 -4.375 1.00 97.75 95 GLU A C 1
ATOM 766 O O . GLU A 1 95 ? 5.259 -16.820 -3.697 1.00 97.75 95 GLU A O 1
ATOM 771 N N . TYR A 1 96 ? 6.708 -15.260 -4.355 1.00 97.44 96 TYR A N 1
ATOM 772 C CA . TYR A 1 96 ? 7.729 -15.674 -3.396 1.00 97.44 96 TYR A CA 1
ATOM 773 C C . TYR A 1 96 ? 7.415 -15.102 -2.008 1.00 97.44 96 TYR A C 1
ATOM 775 O O . TYR A 1 96 ? 7.317 -13.888 -1.830 1.00 97.44 96 TYR A O 1
ATOM 783 N N . HIS A 1 97 ? 7.311 -15.967 -0.998 1.00 93.38 97 HIS A N 1
ATOM 784 C CA . HIS A 1 97 ? 7.127 -15.532 0.387 1.00 93.38 97 HIS A CA 1
ATOM 785 C C . HIS A 1 97 ? 8.312 -14.670 0.851 1.00 93.38 97 HIS A C 1
ATOM 787 O O . HIS A 1 97 ? 9.452 -15.133 0.856 1.00 93.38 97 HIS A O 1
ATOM 793 N N . ASN A 1 98 ? 8.043 -13.427 1.264 1.00 90.06 98 ASN A N 1
ATOM 794 C CA . ASN A 1 98 ? 9.062 -12.406 1.551 1.00 90.06 98 ASN A CA 1
ATOM 795 C C . ASN A 1 98 ? 9.985 -12.106 0.354 1.00 90.06 98 ASN A C 1
ATOM 797 O O . ASN A 1 98 ? 11.176 -11.826 0.520 1.00 90.06 98 ASN A O 1
ATOM 801 N N . GLY A 1 99 ? 9.445 -12.209 -0.861 1.00 94.00 99 GLY A N 1
ATOM 802 C CA . GLY A 1 99 ? 10.121 -11.793 -2.079 1.00 94.00 99 GLY A CA 1
ATOM 803 C C . GLY A 1 99 ? 10.241 -10.277 -2.175 1.00 94.00 99 GLY A C 1
ATOM 804 O O . GLY A 1 99 ? 9.519 -9.529 -1.527 1.00 94.00 99 GLY A O 1
ATOM 805 N N . TYR A 1 100 ? 11.168 -9.830 -3.012 1.00 94.25 100 TYR A N 1
ATOM 806 C CA . TYR A 1 100 ? 11.300 -8.429 -3.394 1.00 94.25 100 TYR A CA 1
ATOM 807 C C . TYR A 1 100 ? 11.432 -8.324 -4.912 1.00 94.25 100 TYR A C 1
ATOM 809 O O . TYR A 1 100 ? 12.170 -9.128 -5.490 1.00 94.25 100 TYR A O 1
ATOM 817 N N . PRO A 1 101 ? 10.844 -7.301 -5.548 1.00 96.12 101 PRO A N 1
ATOM 818 C CA . PRO A 1 101 ? 9.859 -6.380 -4.967 1.00 96.12 101 PRO A CA 1
ATOM 819 C C . PRO A 1 101 ? 8.505 -7.066 -4.707 1.00 96.12 101 PRO A C 1
ATOM 821 O O . PRO A 1 101 ? 8.293 -8.181 -5.187 1.00 96.12 101 PRO A O 1
ATOM 824 N N . ASP A 1 102 ? 7.604 -6.412 -3.969 1.00 96.94 102 ASP A N 1
ATOM 825 C CA . ASP A 1 102 ? 6.238 -6.905 -3.701 1.00 96.94 102 ASP A CA 1
ATOM 826 C C . ASP A 1 102 ? 5.433 -7.189 -4.987 1.00 96.94 102 ASP A C 1
ATOM 828 O O . ASP A 1 102 ? 4.664 -8.152 -5.059 1.00 96.94 102 ASP A O 1
ATOM 832 N N . LEU A 1 103 ? 5.619 -6.355 -6.016 1.00 98.06 103 LEU A N 1
ATOM 833 C CA . LEU A 1 103 ? 5.030 -6.499 -7.348 1.00 98.06 103 LEU A CA 1
ATOM 834 C C . LEU A 1 103 ? 6.130 -6.626 -8.398 1.00 98.06 103 LEU A C 1
ATOM 836 O O . LEU A 1 103 ? 7.003 -5.763 -8.504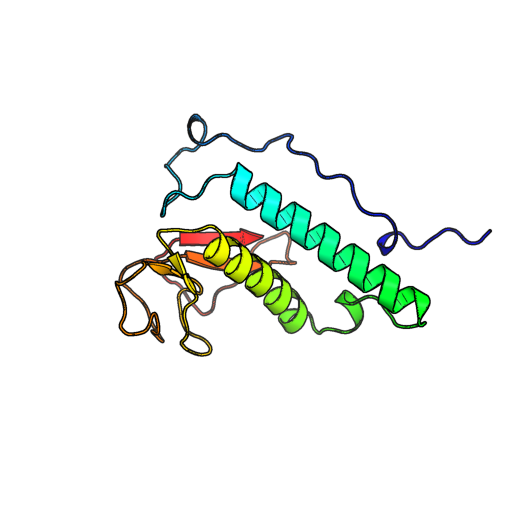 1.00 98.06 103 LEU A O 1
ATOM 840 N N . VAL A 1 104 ? 6.054 -7.658 -9.230 1.00 98.12 104 VAL A N 1
ATOM 841 C CA . VAL A 1 104 ? 7.012 -7.935 -10.301 1.00 98.12 104 VAL A CA 1
ATOM 842 C C . VAL A 1 104 ? 6.419 -7.635 -11.677 1.00 98.12 104 VAL A C 1
ATOM 844 O O . VAL A 1 104 ? 5.208 -7.750 -11.855 1.00 98.12 104 VAL A O 1
ATOM 847 N N . PRO A 1 105 ? 7.232 -7.265 -12.684 1.00 97.81 105 PRO A N 1
ATOM 848 C CA . PRO A 1 105 ? 6.716 -7.064 -14.031 1.00 97.81 105 PRO A CA 1
ATOM 849 C C . PRO A 1 105 ? 6.148 -8.360 -14.624 1.00 97.81 105 PRO A C 1
ATOM 851 O O . PRO A 1 105 ? 6.769 -9.422 -14.518 1.00 97.81 105 PRO A O 1
ATOM 854 N N . HIS A 1 106 ? 4.991 -8.249 -15.275 1.00 97.31 106 HIS A N 1
ATOM 855 C CA . HIS A 1 106 ? 4.265 -9.383 -15.843 1.00 97.31 106 HIS A CA 1
ATOM 856 C C . HIS A 1 106 ? 5.143 -10.197 -16.803 1.00 97.31 106 HIS A C 1
ATOM 858 O O . HIS A 1 106 ? 5.775 -9.647 -17.708 1.00 97.31 106 HIS A O 1
ATOM 864 N N . GLY A 1 107 ? 5.197 -11.516 -16.596 1.00 96.44 107 GLY A N 1
ATOM 865 C CA . GLY A 1 107 ? 5.932 -12.445 -17.461 1.00 96.44 107 GLY A CA 1
ATOM 866 C C . GLY A 1 107 ? 7.464 -12.355 -17.390 1.00 96.44 107 GLY A C 1
ATOM 867 O O . GLY A 1 107 ? 8.143 -13.026 -18.166 1.00 96.44 107 GLY A O 1
ATOM 868 N N . VAL A 1 108 ? 8.039 -11.559 -16.478 1.00 97.56 108 VAL A N 1
ATOM 869 C CA . VAL A 1 108 ? 9.503 -11.389 -16.374 1.00 97.56 108 VAL A CA 1
ATOM 870 C C . VAL A 1 108 ? 10.175 -12.455 -15.506 1.00 97.56 108 VAL A C 1
ATOM 872 O O . VAL A 1 108 ? 11.317 -12.842 -15.785 1.00 97.56 108 VAL A O 1
ATOM 875 N N . TYR A 1 109 ? 9.491 -12.942 -14.469 1.00 97.75 109 TYR A N 1
ATOM 876 C CA . TYR A 1 109 ? 9.987 -14.008 -13.595 1.00 97.75 109 TYR A CA 1
ATOM 877 C C . TYR A 1 109 ? 9.118 -15.262 -13.728 1.00 97.75 109 TYR A C 1
ATOM 879 O O . TYR A 1 109 ? 7.893 -15.139 -13.788 1.00 97.75 109 TYR A O 1
ATOM 887 N N . PRO A 1 110 ? 9.711 -16.471 -13.743 1.00 97.62 110 PRO A N 1
ATOM 888 C CA . PRO A 1 110 ? 8.946 -17.713 -13.753 1.00 97.62 110 PRO A CA 1
ATOM 889 C C . PRO A 1 110 ? 7.945 -17.767 -12.593 1.00 97.62 110 PRO A C 1
ATOM 891 O O . PRO A 1 110 ? 8.321 -17.595 -11.435 1.00 97.62 110 PRO A O 1
ATOM 894 N N . GLY A 1 111 ? 6.666 -17.974 -12.915 1.00 97.50 111 GLY A N 1
ATOM 895 C CA . GLY A 1 111 ? 5.588 -18.044 -11.924 1.00 97.50 111 GLY A CA 1
ATOM 896 C C . GLY A 1 111 ? 5.405 -16.772 -11.093 1.00 97.50 111 GLY A C 1
ATOM 897 O O . GLY A 1 111 ? 4.890 -16.864 -9.985 1.00 97.50 111 GLY A O 1
ATOM 898 N N . ASN A 1 112 ? 5.871 -15.615 -11.585 1.00 97.56 112 ASN A N 1
ATOM 899 C CA . ASN A 1 112 ? 5.857 -14.346 -10.853 1.00 97.56 112 ASN A CA 1
ATOM 900 C C . ASN A 1 112 ? 6.502 -14.455 -9.461 1.00 97.56 112 ASN A C 1
ATOM 902 O O . ASN A 1 112 ? 6.084 -13.796 -8.519 1.00 97.56 112 ASN A O 1
ATOM 906 N N . SER A 1 113 ? 7.516 -15.310 -9.315 1.00 98.00 113 SER A N 1
ATOM 907 C CA . SER A 1 113 ? 8.121 -15.630 -8.024 1.00 98.00 113 SER A CA 1
ATOM 908 C C . SER A 1 113 ? 9.618 -15.350 -8.054 1.00 98.00 113 SER A C 1
ATOM 910 O O . SER A 1 113 ? 10.361 -15.926 -8.852 1.00 98.00 113 SER A O 1
ATOM 912 N N . VAL A 1 114 ? 10.081 -14.445 -7.192 1.00 97.38 114 VAL A N 1
ATOM 913 C CA . VAL A 1 114 ? 11.509 -14.158 -7.031 1.00 97.38 114 VAL A CA 1
ATOM 914 C C . VAL A 1 114 ? 11.828 -13.667 -5.620 1.00 97.38 114 VAL A C 1
ATOM 916 O O . VAL A 1 114 ? 11.199 -12.747 -5.103 1.00 97.38 114 VAL A O 1
ATOM 919 N N . GLN A 1 115 ? 12.859 -14.243 -5.001 1.00 95.69 115 GLN A N 1
ATOM 920 C CA . GLN A 1 115 ? 13.322 -13.804 -3.682 1.00 95.69 115 GLN A CA 1
ATOM 921 C C . GLN A 1 115 ? 13.973 -12.410 -3.738 1.00 95.69 115 GLN A C 1
ATOM 923 O O . GLN A 1 115 ? 13.699 -11.538 -2.914 1.00 95.69 115 GLN A O 1
ATOM 928 N N . HIS A 1 116 ? 14.839 -12.194 -4.732 1.00 94.19 116 HIS A N 1
ATOM 929 C CA . HIS A 1 116 ? 15.617 -10.968 -4.920 1.00 94.19 116 HIS A CA 1
ATOM 930 C C . HIS A 1 116 ? 15.570 -10.513 -6.383 1.00 94.19 116 HIS A C 1
ATOM 932 O O . HIS A 1 116 ? 16.486 -10.757 -7.167 1.00 94.19 116 HIS A O 1
ATOM 938 N N . GLY A 1 117 ? 14.466 -9.878 -6.762 1.00 93.88 117 GLY A N 1
ATOM 939 C CA . GLY A 1 117 ? 14.238 -9.340 -8.094 1.00 93.88 117 GLY A CA 1
ATOM 940 C C . GLY A 1 117 ? 15.126 -8.134 -8.404 1.00 93.88 117 GLY A C 1
ATOM 941 O O . GLY A 1 117 ? 15.287 -7.229 -7.588 1.00 93.88 117 GLY A O 1
ATOM 942 N N . THR A 1 118 ? 15.690 -8.121 -9.611 1.00 94.44 118 THR A N 1
ATOM 943 C CA . THR A 1 118 ? 16.578 -7.062 -10.130 1.00 94.44 118 THR A CA 1
ATOM 944 C C . THR A 1 118 ? 16.129 -6.493 -11.478 1.00 94.44 118 THR A C 1
ATOM 946 O O . THR A 1 118 ? 16.658 -5.488 -11.940 1.00 94.44 118 THR A O 1
ATOM 949 N N . LYS A 1 119 ? 15.122 -7.100 -12.111 1.00 94.94 119 LYS A N 1
ATOM 950 C CA . LYS A 1 119 ? 14.563 -6.724 -13.420 1.00 94.94 119 LYS A CA 1
ATOM 951 C C . LYS A 1 119 ? 13.389 -5.736 -13.307 1.00 94.94 119 LYS A C 1
ATOM 953 O O . LYS A 1 119 ? 12.466 -5.776 -14.115 1.00 94.94 119 LYS A O 1
ATOM 958 N N . GLY A 1 120 ? 13.416 -4.871 -12.292 1.00 94.75 120 GLY A N 1
ATOM 959 C CA . GLY A 1 120 ? 12.342 -3.927 -11.971 1.00 94.75 120 GLY A CA 1
ATOM 960 C C . GLY A 1 120 ? 11.232 -4.515 -11.093 1.00 94.75 120 GLY A C 1
ATOM 961 O O . GLY A 1 120 ? 11.378 -5.598 -10.526 1.00 94.75 120 GLY A O 1
ATOM 962 N N . GLY A 1 121 ? 10.134 -3.768 -10.998 1.00 96.12 121 GLY A N 1
ATOM 963 C CA . GLY A 1 121 ? 8.965 -4.007 -10.158 1.00 96.12 121 GLY A CA 1
ATOM 964 C C . GLY A 1 121 ? 8.683 -2.816 -9.238 1.00 96.12 121 GLY A C 1
ATOM 965 O O . GLY A 1 121 ? 9.329 -1.769 -9.353 1.00 96.12 121 GLY A O 1
ATOM 966 N N . LEU A 1 122 ? 7.704 -2.976 -8.352 1.00 96.75 122 LEU A N 1
ATOM 967 C CA . LEU A 1 122 ? 7.261 -1.957 -7.405 1.00 96.75 122 LEU A CA 1
ATOM 968 C C . LEU A 1 122 ? 7.234 -2.543 -5.993 1.00 96.75 122 LEU A C 1
ATOM 970 O O . LEU A 1 122 ? 6.550 -3.532 -5.742 1.00 96.75 122 LEU A O 1
ATOM 974 N N . GLU A 1 123 ? 7.963 -1.911 -5.081 1.00 96.31 123 GLU A N 1
ATOM 975 C CA . GLU A 1 123 ? 7.894 -2.199 -3.651 1.00 96.31 123 GLU A CA 1
ATOM 976 C C . GLU A 1 123 ? 6.865 -1.279 -2.994 1.00 96.31 123 GLU A C 1
ATOM 978 O O . GLU A 1 123 ? 6.855 -0.073 -3.257 1.00 96.31 123 GLU A O 1
ATOM 983 N N . VAL A 1 124 ? 6.021 -1.814 -2.116 1.00 95.12 124 VAL A N 1
ATOM 984 C CA . VAL A 1 124 ? 5.037 -1.028 -1.369 1.00 95.12 124 VAL A CA 1
ATOM 985 C C . VAL A 1 124 ? 5.422 -1.001 0.107 1.00 95.12 124 VAL A C 1
ATOM 987 O O . VAL A 1 124 ? 5.800 -2.012 0.706 1.00 95.12 124 VAL A O 1
ATOM 990 N N . LYS A 1 125 ? 5.350 0.182 0.717 1.00 92.62 125 LYS A N 1
ATOM 991 C CA . LYS A 1 125 ? 5.628 0.361 2.142 1.00 92.62 125 LYS A CA 1
ATOM 992 C C . LYS A 1 125 ? 4.635 1.325 2.760 1.00 92.62 125 LYS A C 1
ATOM 994 O O . LYS A 1 125 ? 4.652 2.510 2.450 1.00 92.62 125 LYS A O 1
ATOM 999 N N . ALA A 1 126 ? 3.835 0.815 3.687 1.00 91.69 126 ALA A N 1
ATOM 1000 C CA . ALA A 1 126 ? 3.074 1.653 4.593 1.00 91.69 126 ALA A CA 1
ATOM 1001 C C . ALA A 1 126 ? 3.971 2.153 5.732 1.00 91.69 126 ALA A C 1
ATOM 1003 O O . ALA A 1 126 ? 4.623 1.346 6.405 1.00 91.69 126 ALA A O 1
ATOM 1004 N N . SER A 1 127 ? 4.005 3.463 5.970 1.00 85.62 127 SER A N 1
ATOM 1005 C CA . SER A 1 127 ? 4.756 4.052 7.081 1.00 85.62 127 SER A CA 1
ATOM 1006 C C . SER A 1 127 ? 3.852 4.795 8.052 1.00 85.62 127 SER A C 1
ATOM 1008 O O . SER A 1 127 ? 3.023 5.616 7.681 1.00 85.62 127 SER A O 1
ATOM 1010 N N . ARG A 1 128 ? 4.080 4.555 9.346 1.00 79.88 128 ARG A N 1
ATOM 1011 C CA . ARG A 1 128 ? 3.477 5.334 10.438 1.00 79.88 128 ARG A CA 1
ATOM 1012 C C . ARG A 1 128 ? 4.385 6.468 10.913 1.00 79.88 128 ARG A C 1
ATOM 1014 O O . ARG A 1 128 ? 3.981 7.250 11.770 1.00 79.88 128 ARG A O 1
ATOM 1021 N N . TYR A 1 129 ? 5.622 6.530 10.416 1.00 79.81 129 TYR A N 1
ATOM 1022 C CA . TYR A 1 129 ? 6.619 7.490 10.872 1.00 79.81 129 TYR A CA 1
ATOM 1023 C C . TYR A 1 129 ? 6.565 8.764 10.021 1.00 79.81 129 TYR A C 1
ATOM 1025 O O . TYR A 1 129 ? 6.821 8.698 8.820 1.00 79.81 129 TYR A O 1
ATOM 1033 N N . PRO A 1 130 ? 6.322 9.944 10.622 1.00 73.31 130 PRO A N 1
ATOM 1034 C CA . PRO A 1 130 ? 6.265 11.204 9.877 1.00 73.31 130 PRO A CA 1
ATOM 1035 C C . PRO A 1 130 ? 7.590 11.577 9.204 1.00 73.31 130 PRO A C 1
ATOM 1037 O O . PRO A 1 130 ? 7.609 12.319 8.228 1.00 73.31 130 PRO A O 1
ATOM 1040 N N . SER A 1 131 ? 8.707 11.099 9.756 1.00 78.25 131 SER A N 1
ATOM 1041 C CA . SER A 1 131 ? 10.060 11.466 9.339 1.00 78.25 131 SER A CA 1
ATOM 1042 C C . SER A 1 131 ? 10.673 10.528 8.300 1.00 78.25 131 SER A C 1
ATOM 1044 O O . SER A 1 131 ? 11.776 10.803 7.830 1.00 78.25 131 SER A O 1
ATOM 1046 N N . GLY A 1 132 ? 10.006 9.429 7.933 1.00 79.31 132 GLY A N 1
ATOM 1047 C CA . GLY A 1 132 ? 10.549 8.514 6.935 1.00 79.31 132 GLY A CA 1
ATOM 1048 C C . GLY A 1 132 ? 9.852 7.164 6.857 1.00 79.31 132 GLY A C 1
ATOM 1049 O O . GLY A 1 132 ? 8.827 6.907 7.478 1.00 79.31 132 GLY A O 1
ATOM 1050 N N . TRP A 1 133 ? 10.445 6.281 6.071 1.00 84.06 133 TRP A N 1
ATOM 1051 C CA . TRP A 1 133 ? 10.015 4.905 5.853 1.00 84.06 133 TRP A CA 1
ATOM 1052 C C . TRP A 1 133 ? 11.257 4.011 5.902 1.00 84.06 133 TRP A C 1
ATOM 1054 O O . TRP A 1 133 ? 12.383 4.495 5.766 1.00 84.06 133 TRP A O 1
ATOM 1064 N N . GLN A 1 134 ? 11.070 2.717 6.150 1.00 76.50 134 GLN A N 1
ATOM 1065 C CA . GLN A 1 134 ? 12.178 1.780 6.328 1.00 76.50 134 GLN A CA 1
ATOM 1066 C C . GLN A 1 134 ? 12.152 0.689 5.259 1.00 76.50 134 GLN A C 1
ATOM 1068 O O . GLN A 1 134 ? 11.091 0.200 4.870 1.00 76.50 134 GLN A O 1
ATOM 1073 N N . THR A 1 135 ? 13.341 0.279 4.820 1.00 74.38 135 THR A N 1
ATOM 1074 C CA . THR A 1 135 ? 13.552 -0.882 3.951 1.00 74.38 135 THR A CA 1
ATOM 1075 C C . THR A 1 135 ? 14.505 -1.865 4.600 1.00 74.38 135 THR A C 1
ATOM 1077 O O . THR A 1 135 ? 15.360 -1.497 5.406 1.00 74.38 135 THR A O 1
ATOM 1080 N N . HIS A 1 136 ? 14.441 -3.122 4.165 1.00 70.31 136 HIS A N 1
ATOM 1081 C CA . HIS A 1 136 ? 15.444 -4.137 4.491 1.00 70.31 136 HIS A CA 1
ATOM 1082 C C . HIS A 1 136 ? 16.736 -3.963 3.663 1.00 70.31 136 HIS A C 1
ATOM 1084 O O . HIS A 1 136 ? 17.227 -4.910 3.043 1.00 70.31 136 HIS A O 1
ATOM 1090 N N . GLY A 1 137 ? 17.271 -2.739 3.629 1.00 72.62 137 GLY A N 1
ATOM 1091 C CA . GLY A 1 137 ? 18.518 -2.372 2.955 1.00 72.62 137 GLY A CA 1
ATOM 1092 C C . GLY A 1 137 ? 18.337 -1.485 1.715 1.00 72.62 137 GLY A C 1
ATOM 1093 O O . GLY A 1 137 ? 17.220 -1.327 1.209 1.00 72.62 137 GLY A O 1
ATOM 1094 N N . PRO A 1 138 ? 19.434 -0.888 1.215 1.00 74.31 138 PRO A N 1
ATOM 1095 C CA . PRO A 1 138 ? 19.410 -0.083 0.002 1.00 74.31 138 PRO A CA 1
ATOM 1096 C C . PRO A 1 138 ? 19.126 -0.985 -1.199 1.00 74.31 138 PRO A C 1
ATOM 1098 O O . PRO A 1 138 ? 19.874 -1.921 -1.481 1.00 74.31 138 PRO A O 1
ATOM 1101 N N . ARG A 1 139 ? 18.035 -0.710 -1.912 1.00 82.19 139 ARG A N 1
ATOM 1102 C CA . ARG A 1 139 ? 17.686 -1.414 -3.148 1.00 82.19 139 ARG A CA 1
ATOM 1103 C C . ARG A 1 139 ? 17.284 -0.399 -4.203 1.00 82.19 139 ARG A C 1
ATOM 1105 O O . ARG A 1 139 ? 16.526 0.523 -3.918 1.00 82.19 139 ARG A O 1
ATOM 1112 N N . ALA A 1 140 ? 17.805 -0.568 -5.414 1.00 82.94 140 ALA A N 1
ATOM 1113 C CA . ALA A 1 140 ? 17.338 0.193 -6.561 1.00 82.94 140 ALA A CA 1
ATOM 1114 C C . ALA A 1 140 ? 15.964 -0.348 -6.981 1.00 82.94 140 ALA A C 1
ATOM 1116 O O . ALA A 1 140 ? 15.785 -1.561 -7.115 1.00 82.94 140 ALA A O 1
ATOM 1117 N N . GLY A 1 141 ? 14.992 0.541 -7.165 1.00 88.81 141 GLY A N 1
ATOM 1118 C CA . GLY A 1 141 ? 13.635 0.155 -7.529 1.00 88.81 141 GLY A CA 1
ATOM 1119 C C . GLY A 1 141 ? 12.646 1.302 -7.397 1.00 88.81 141 GLY A C 1
ATOM 1120 O O . GLY A 1 141 ? 12.984 2.383 -6.912 1.00 88.81 141 GLY A O 1
ATOM 1121 N N . TRP A 1 142 ? 11.420 1.046 -7.843 1.00 94.00 142 TRP A N 1
ATOM 1122 C CA . TRP A 1 142 ? 10.295 1.933 -7.596 1.00 94.00 142 TRP A CA 1
ATOM 1123 C C . TRP A 1 142 ? 9.666 1.602 -6.251 1.00 94.00 142 TRP A C 1
ATOM 1125 O O . TRP A 1 142 ? 9.468 0.431 -5.930 1.00 94.00 142 TRP A O 1
ATOM 1135 N N . PHE A 1 143 ? 9.328 2.642 -5.497 1.00 94.12 143 PHE A N 1
ATOM 1136 C CA . PHE A 1 143 ? 8.683 2.525 -4.198 1.00 94.12 143 PHE A CA 1
ATOM 1137 C C . PHE A 1 143 ? 7.362 3.291 -4.207 1.00 94.12 143 PHE A C 1
ATOM 1139 O O . PHE A 1 143 ? 7.312 4.448 -4.627 1.00 94.12 143 PHE A O 1
ATOM 1146 N N . CYS A 1 144 ? 6.303 2.649 -3.726 1.00 94.12 144 CYS A N 1
ATOM 1147 C CA . CYS A 1 144 ? 5.046 3.285 -3.365 1.00 94.12 144 CYS A CA 1
ATOM 1148 C C . CYS A 1 144 ? 4.992 3.373 -1.840 1.00 94.12 144 CYS A C 1
ATOM 1150 O O . CYS A 1 144 ? 4.916 2.351 -1.157 1.00 94.12 144 CYS A O 1
ATOM 1152 N N . ILE A 1 145 ? 5.089 4.596 -1.319 1.00 92.31 145 ILE A N 1
ATOM 1153 C CA . ILE A 1 145 ? 5.009 4.858 0.116 1.00 92.31 145 ILE A CA 1
ATOM 1154 C C . ILE A 1 145 ? 3.602 5.354 0.423 1.00 92.31 145 ILE A C 1
ATOM 1156 O O . ILE A 1 145 ? 3.150 6.312 -0.210 1.00 92.31 145 ILE A O 1
ATOM 1160 N N . VAL A 1 146 ? 2.935 4.687 1.362 1.00 87.19 146 VAL A N 1
ATOM 1161 C CA . VAL A 1 146 ? 1.569 4.994 1.810 1.00 87.19 146 VAL A CA 1
ATOM 1162 C C . VAL A 1 146 ? 1.508 5.250 3.307 1.00 87.19 146 VAL A C 1
ATOM 1164 O O . VAL A 1 146 ? 2.373 4.722 4.045 1.00 87.19 146 VAL A O 1
#

Radius of gyration: 17.09 Å; chains: 1; bounding box: 45×37×42 Å

Foldseek 3Di:
DPDDPPLLDQDDDDCVPQDFQVRDPDGDPQPDTSVLLSVLVSVLSVVQNVQQVVCVVVPHHRPCVVDDPVRVFVVSQVSSLVSCQVPGPFWHAAPEDCAPARIDGPPPDVVSHHNDDDPATEHETEDPDPVDTDDPDDDDYHYHYD

pLDDT: mean 92.3, std 7.27, range [46.53, 98.19]

Sequence (146 aa):
MADLPNFLRLAPSSRQGLRTEAQLPVPLPYHLRPEDIMRLVEDLHLLLHELNVQLHERGYERLEELLDPAGFSGLLSRAIVDGIHRQSRALDRNEYHNGYPDLVPHGVYPGNSVQHGTKGGLEVKASRYPSGWQTHGPRAGWFCIV